Protein AF-A0A933DMK9-F1 (afdb_monomer)

Foldseek 3Di:
DVVVVVVVVVVVVVVCVVVVVVNVVVVVVVVVVVVVVVVVVVVVVVVVVVVVVVLVPDDDDDDDDPPDDPVVVVVVLVVQVPDPSHPHDDDADPVNVVVVVCVVCVVVD

Sequence (109 aa):
MLTVLTRIINYGLKSFWRNGLLSTATVAIMVLALMVFGSLIIFRVVTHEAVTSIKDKIDISVYFKSSVPEDEILAVKRSLESLAEVRSVDYISSDEALLIFRERHKEDS

pLDDT: mean 89.94, std 6.22, range [54.59, 98.19]

Mean predicted aligned error: 9.83 Å

Structure (mmCIF, N/CA/C/O backbone):
data_AF-A0A933DMK9-F1
#
_entry.id   AF-A0A933DMK9-F1
#
loop_
_atom_site.group_PDB
_atom_site.id
_atom_site.type_symbol
_atom_site.label_atom_id
_atom_site.label_alt_id
_atom_site.label_comp_id
_atom_site.label_asym_id
_atom_site.label_entity_id
_atom_site.label_seq_id
_atom_site.pdbx_PDB_ins_code
_atom_site.Cartn_x
_atom_site.Cartn_y
_atom_site.Cartn_z
_atom_site.occupancy
_atom_site.B_iso_or_equiv
_atom_site.auth_seq_id
_atom_site.auth_comp_id
_atom_site.auth_asym_id
_atom_site.auth_atom_id
_atom_site.pdbx_PDB_model_num
ATOM 1 N N . MET A 1 1 ? 11.303 -8.561 -49.631 1.00 69.50 1 MET A N 1
ATOM 2 C CA . MET A 1 1 ? 10.941 -7.864 -48.371 1.00 69.50 1 MET A CA 1
ATOM 3 C C . MET A 1 1 ? 11.893 -8.190 -47.226 1.00 69.50 1 MET A C 1
ATOM 5 O O . MET A 1 1 ? 12.458 -7.256 -46.675 1.00 69.50 1 MET A O 1
ATOM 9 N N . LEU A 1 2 ? 12.136 -9.468 -46.905 1.00 79.69 2 LEU A N 1
ATOM 10 C CA . LEU A 1 2 ? 13.014 -9.866 -45.789 1.00 79.69 2 LEU A CA 1
ATOM 11 C C . LEU A 1 2 ? 14.438 -9.280 -45.889 1.00 79.69 2 LEU A C 1
ATOM 13 O O . LEU A 1 2 ? 14.952 -8.724 -44.928 1.00 79.69 2 LEU A O 1
ATOM 17 N N . THR A 1 3 ? 15.028 -9.299 -47.087 1.00 87.75 3 THR A N 1
ATOM 18 C CA . THR A 1 3 ? 16.374 -8.760 -47.355 1.00 87.75 3 THR A CA 1
ATOM 19 C C . THR A 1 3 ? 16.490 -7.256 -47.108 1.00 87.75 3 THR A C 1
ATOM 21 O O . THR A 1 3 ? 17.533 -6.785 -46.662 1.00 87.75 3 THR A O 1
ATOM 24 N N . VAL A 1 4 ? 15.423 -6.495 -47.360 1.00 90.69 4 VAL A N 1
ATOM 25 C CA . VAL A 1 4 ? 15.387 -5.045 -47.120 1.00 90.69 4 VAL A CA 1
ATOM 26 C C . VAL A 1 4 ? 15.361 -4.765 -45.619 1.00 90.69 4 VAL A C 1
ATOM 28 O O . VAL A 1 4 ? 16.130 -3.931 -45.148 1.00 90.69 4 VAL A O 1
ATOM 31 N N . LEU A 1 5 ? 14.554 -5.515 -44.863 1.00 91.12 5 LEU A N 1
ATOM 32 C CA . LEU A 1 5 ? 14.469 -5.397 -43.407 1.00 91.12 5 LEU A CA 1
ATOM 33 C C . LEU A 1 5 ? 15.806 -5.732 -42.730 1.00 91.12 5 LEU A C 1
ATOM 35 O O . LEU A 1 5 ? 16.308 -4.938 -41.936 1.00 91.12 5 LEU A O 1
ATOM 39 N N . THR A 1 6 ? 16.433 -6.852 -43.100 1.00 92.06 6 THR A N 1
ATOM 40 C CA . THR A 1 6 ? 17.753 -7.239 -42.574 1.00 92.06 6 THR A CA 1
ATOM 41 C C . THR A 1 6 ? 18.807 -6.179 -42.879 1.00 92.06 6 THR A C 1
ATOM 43 O O . THR A 1 6 ? 19.645 -5.859 -42.037 1.00 92.06 6 THR A O 1
ATOM 46 N N . ARG A 1 7 ? 18.752 -5.581 -44.075 1.00 90.88 7 ARG A N 1
ATOM 47 C CA . ARG A 1 7 ? 19.686 -4.531 -44.475 1.00 90.88 7 ARG A CA 1
ATOM 48 C C . ARG A 1 7 ? 19.502 -3.263 -43.638 1.00 90.88 7 ARG A C 1
ATOM 50 O O . ARG A 1 7 ? 20.497 -2.692 -43.205 1.00 90.88 7 ARG A O 1
ATOM 57 N N . ILE A 1 8 ? 18.261 -2.852 -43.368 1.00 92.44 8 ILE A N 1
ATOM 58 C CA . ILE A 1 8 ? 17.947 -1.689 -42.520 1.00 92.44 8 ILE A CA 1
ATOM 59 C C . ILE A 1 8 ? 18.456 -1.902 -41.089 1.00 92.44 8 ILE A C 1
ATOM 61 O O . ILE A 1 8 ? 19.130 -1.023 -40.556 1.00 92.44 8 ILE A O 1
ATOM 65 N N . ILE A 1 9 ? 18.208 -3.076 -40.499 1.00 91.94 9 ILE A N 1
ATOM 66 C CA . ILE A 1 9 ? 18.684 -3.416 -39.148 1.00 91.94 9 ILE A CA 1
ATOM 67 C C . ILE A 1 9 ? 20.219 -3.383 -39.091 1.00 91.94 9 ILE A C 1
ATOM 69 O O . ILE A 1 9 ? 20.789 -2.738 -38.211 1.00 91.94 9 ILE A O 1
ATOM 73 N N . ASN A 1 10 ? 20.897 -3.991 -40.070 1.00 91.25 10 ASN A N 1
ATOM 74 C CA . ASN A 1 10 ? 22.361 -3.983 -40.149 1.00 91.25 10 ASN A CA 1
ATOM 75 C C . ASN A 1 10 ? 22.940 -2.570 -40.303 1.00 91.25 10 ASN A C 1
ATOM 77 O O . ASN A 1 10 ? 23.934 -2.238 -39.657 1.00 91.25 10 ASN A O 1
ATOM 81 N N . TYR A 1 11 ? 22.329 -1.715 -41.130 1.00 89.25 11 TYR A N 1
ATOM 82 C CA . TYR A 1 11 ? 22.755 -0.319 -41.253 1.00 89.25 11 TYR A CA 1
ATOM 83 C C . TYR A 1 11 ? 22.503 0.479 -39.970 1.00 89.25 11 TYR A C 1
ATOM 85 O O . TYR A 1 11 ? 23.359 1.275 -39.583 1.00 89.25 11 TYR A O 1
ATOM 93 N N . GLY A 1 12 ? 21.382 0.237 -39.284 1.00 85.50 12 GLY A N 1
ATOM 94 C CA . GLY A 1 12 ? 21.073 0.835 -37.985 1.00 85.50 12 GLY A CA 1
ATOM 95 C C . GLY A 1 12 ? 22.118 0.482 -36.925 1.00 85.50 12 GLY A C 1
ATOM 96 O O . GLY A 1 12 ? 22.705 1.380 -36.326 1.00 85.50 12 GLY A O 1
ATOM 97 N N . LEU A 1 13 ? 22.436 -0.808 -36.772 1.00 86.31 13 LEU A N 1
ATOM 98 C CA . LEU A 1 13 ? 23.479 -1.303 -35.861 1.00 86.31 13 LEU A CA 1
ATOM 99 C C . LEU A 1 13 ? 24.862 -0.734 -36.198 1.00 86.31 13 LEU A C 1
ATOM 101 O O . LEU A 1 13 ? 25.586 -0.284 -35.312 1.00 86.31 13 LEU A O 1
ATOM 105 N N . LYS A 1 14 ? 25.222 -0.689 -37.486 1.00 86.94 14 LYS A N 1
ATOM 106 C CA . LYS A 1 14 ? 26.503 -0.122 -37.929 1.00 86.94 14 LYS A CA 1
ATOM 107 C C . LYS A 1 14 ? 26.596 1.382 -37.645 1.00 86.94 14 LYS A C 1
ATOM 109 O O . LYS A 1 14 ? 27.660 1.871 -37.272 1.00 86.94 14 LYS A O 1
ATOM 114 N N . SER A 1 15 ? 25.491 2.113 -37.799 1.00 84.38 15 SER A N 1
ATOM 115 C CA . SER A 1 15 ? 25.407 3.538 -37.457 1.00 84.38 15 SER A CA 1
ATOM 116 C C . SER A 1 15 ? 25.507 3.772 -35.948 1.00 84.38 15 SER A C 1
ATOM 118 O O . SER A 1 15 ? 26.206 4.690 -35.522 1.00 84.38 15 SER A O 1
ATOM 120 N N . PHE A 1 16 ? 24.871 2.909 -35.151 1.00 85.31 16 PHE A N 1
ATOM 121 C CA . PHE A 1 16 ? 24.927 2.935 -33.690 1.00 85.31 16 PHE A CA 1
ATOM 122 C C . PHE A 1 16 ? 26.354 2.699 -33.179 1.00 85.31 16 PHE A C 1
ATOM 124 O O . PHE A 1 16 ? 26.848 3.465 -32.359 1.00 85.31 16 PHE A O 1
ATOM 131 N N . TRP A 1 17 ? 27.060 1.705 -33.732 1.00 83.12 17 TRP A N 1
ATOM 132 C CA . TRP A 1 17 ? 28.457 1.429 -33.381 1.00 83.12 17 TRP A CA 1
ATOM 133 C C . TRP A 1 17 ? 29.392 2.584 -33.761 1.00 83.12 17 TRP A C 1
ATOM 135 O O . TRP A 1 17 ? 30.281 2.954 -32.998 1.00 83.12 17 TRP A O 1
ATOM 145 N N . ARG A 1 18 ? 29.182 3.196 -34.935 1.00 86.94 18 ARG A N 1
ATOM 146 C CA . ARG A 1 18 ? 30.000 4.326 -35.402 1.00 86.94 18 ARG A CA 1
ATOM 147 C C . ARG A 1 18 ? 29.774 5.604 -34.586 1.00 86.94 18 ARG A C 1
ATOM 149 O O . ARG A 1 18 ? 30.701 6.390 -34.446 1.00 86.94 18 ARG A O 1
ATOM 156 N N . ASN A 1 19 ? 28.574 5.796 -34.037 1.00 86.56 19 ASN A N 1
ATOM 157 C CA . ASN A 1 19 ? 28.210 6.936 -33.188 1.00 86.56 19 ASN A CA 1
ATOM 158 C C . ASN A 1 19 ? 28.087 6.543 -31.705 1.00 86.56 19 ASN A C 1
ATOM 160 O O . ASN A 1 19 ? 27.259 7.096 -30.979 1.00 86.56 19 ASN A O 1
ATOM 164 N N . GLY A 1 20 ? 28.910 5.589 -31.255 1.00 82.25 20 GLY A N 1
ATOM 165 C CA . GLY A 1 20 ? 28.742 4.901 -29.974 1.00 82.25 20 GLY A CA 1
ATOM 166 C C . GLY A 1 20 ? 28.560 5.818 -28.762 1.00 82.25 20 GLY A C 1
ATOM 167 O O . GLY A 1 20 ? 27.702 5.538 -27.933 1.00 82.25 20 GLY A O 1
ATOM 168 N N . LEU A 1 21 ? 29.282 6.942 -28.671 1.00 87.19 21 LEU A N 1
ATOM 169 C CA . LEU A 1 21 ? 29.159 7.877 -27.541 1.00 87.19 21 LEU A CA 1
ATOM 170 C C . LEU A 1 21 ? 27.774 8.533 -27.463 1.00 87.19 21 LEU A C 1
ATOM 172 O O . LEU A 1 21 ? 27.115 8.466 -26.427 1.00 87.19 21 LEU A O 1
ATOM 176 N N . LEU A 1 22 ? 27.316 9.133 -28.566 1.00 89.25 22 LEU A N 1
ATOM 177 C CA . LEU A 1 22 ? 26.024 9.819 -28.611 1.00 89.25 22 LEU A CA 1
ATOM 178 C C . LEU A 1 22 ? 24.875 8.820 -28.451 1.00 89.25 22 LEU A C 1
ATOM 180 O O . LEU A 1 22 ? 23.964 9.037 -27.658 1.00 89.25 22 LEU A O 1
ATOM 184 N N . SER A 1 23 ? 24.955 7.694 -29.157 1.00 90.25 23 SER A N 1
ATOM 185 C CA . SER A 1 23 ? 23.958 6.632 -29.086 1.00 90.25 23 SER A CA 1
ATOM 186 C C . SER A 1 23 ? 23.847 6.019 -27.685 1.00 90.25 23 SER A C 1
ATOM 188 O O . SER A 1 23 ? 22.736 5.802 -27.204 1.00 90.25 23 SER A O 1
ATOM 190 N N . THR A 1 24 ? 24.971 5.808 -26.992 1.00 89.50 24 THR A N 1
ATOM 191 C CA . THR A 1 24 ? 24.973 5.318 -25.603 1.00 89.50 24 THR A CA 1
ATOM 192 C C . THR A 1 24 ? 24.352 6.338 -24.656 1.00 89.50 24 THR A C 1
ATOM 194 O O . THR A 1 24 ? 23.523 5.962 -23.831 1.00 89.50 24 THR A O 1
ATOM 197 N N . ALA A 1 25 ? 24.682 7.627 -24.800 1.00 92.88 25 ALA A N 1
ATOM 198 C CA . ALA A 1 25 ? 24.095 8.684 -23.978 1.00 92.88 25 ALA A CA 1
ATOM 199 C C . ALA A 1 25 ? 22.566 8.743 -24.134 1.00 92.88 25 ALA A C 1
ATOM 201 O O . ALA A 1 25 ? 21.841 8.783 -23.141 1.00 92.88 25 ALA A O 1
ATOM 202 N N . THR A 1 26 ? 22.054 8.671 -25.366 1.00 92.62 26 THR A N 1
ATOM 203 C CA . THR A 1 26 ? 20.606 8.658 -25.616 1.00 92.62 26 THR A CA 1
ATOM 204 C C . THR A 1 26 ? 19.930 7.420 -25.026 1.00 92.62 26 THR A C 1
ATOM 206 O O . THR A 1 26 ? 18.884 7.546 -24.392 1.00 92.62 26 THR A O 1
ATOM 209 N N . VAL A 1 27 ? 20.520 6.229 -25.183 1.00 93.38 27 VAL A N 1
ATOM 210 C CA . VAL A 1 27 ? 19.970 4.998 -24.589 1.00 93.38 27 VAL A CA 1
ATOM 211 C C . VAL A 1 27 ? 19.973 5.074 -23.066 1.00 93.38 27 VAL A C 1
ATOM 213 O O . VAL A 1 27 ? 18.966 4.733 -22.455 1.00 93.38 27 VAL A O 1
ATOM 216 N N . ALA A 1 28 ? 21.041 5.581 -22.449 1.00 95.06 28 ALA A N 1
ATOM 217 C CA . ALA A 1 28 ? 21.103 5.761 -21.003 1.00 95.06 28 ALA A CA 1
ATOM 218 C C . ALA A 1 28 ? 19.988 6.691 -20.498 1.00 95.06 28 ALA A C 1
ATOM 220 O O . ALA A 1 28 ? 19.300 6.350 -19.540 1.00 95.06 28 ALA A O 1
ATOM 221 N N . ILE A 1 29 ? 19.747 7.817 -21.178 1.00 96.75 29 ILE A N 1
ATOM 222 C CA . ILE A 1 29 ? 18.656 8.740 -20.828 1.00 96.75 29 ILE A CA 1
ATOM 223 C C . ILE A 1 29 ? 17.292 8.049 -20.946 1.00 96.75 29 ILE A C 1
ATOM 225 O O . ILE A 1 29 ? 16.470 8.170 -20.039 1.00 96.75 29 ILE A O 1
ATOM 229 N N . MET A 1 30 ? 17.050 7.291 -22.021 1.00 97.19 30 MET A N 1
ATOM 230 C CA . MET A 1 30 ? 15.799 6.538 -22.179 1.00 97.19 30 MET A CA 1
ATOM 231 C C . MET A 1 30 ? 15.620 5.486 -21.081 1.00 97.19 30 MET A C 1
ATOM 233 O O . MET A 1 30 ? 14.531 5.362 -20.527 1.00 97.19 30 MET A O 1
ATOM 237 N N . VAL A 1 31 ? 16.681 4.754 -20.736 1.00 97.56 31 VAL A N 1
ATOM 238 C CA . VAL A 1 31 ? 16.657 3.759 -19.656 1.00 97.56 31 VAL A CA 1
ATOM 239 C C . VAL A 1 31 ? 16.347 4.428 -18.321 1.00 97.56 31 VAL A C 1
ATOM 241 O O . VAL A 1 31 ? 15.474 3.951 -17.605 1.00 97.56 31 VAL A O 1
ATOM 244 N N . LEU A 1 32 ? 16.993 5.552 -18.004 1.00 97.75 32 LEU A N 1
ATOM 245 C CA . LEU A 1 32 ? 16.717 6.308 -16.781 1.00 97.75 32 LEU A CA 1
ATOM 246 C C . LEU A 1 32 ? 15.267 6.804 -16.739 1.00 97.75 32 LEU A C 1
ATOM 248 O O . LEU A 1 32 ? 14.606 6.657 -15.715 1.00 97.75 32 LEU A O 1
ATOM 252 N N . ALA A 1 33 ? 14.742 7.329 -17.848 1.00 97.62 33 ALA A N 1
ATOM 253 C CA . ALA A 1 33 ? 13.352 7.773 -17.929 1.00 97.62 33 ALA A CA 1
ATOM 254 C C . ALA A 1 33 ? 12.365 6.618 -17.685 1.00 97.62 33 ALA A C 1
ATOM 256 O O . ALA A 1 33 ? 11.429 6.755 -16.897 1.00 97.62 33 ALA A O 1
ATOM 257 N N . LEU A 1 34 ? 12.601 5.459 -18.307 1.00 97.81 34 LEU A N 1
ATOM 258 C CA . LEU A 1 34 ? 11.792 4.257 -18.088 1.00 97.81 34 LEU A CA 1
ATOM 259 C C . LEU A 1 34 ? 11.929 3.724 -16.662 1.00 97.81 34 LEU A C 1
ATOM 261 O O . LEU A 1 34 ? 10.947 3.260 -16.091 1.00 97.81 34 LEU A O 1
ATOM 265 N N . MET A 1 35 ? 13.117 3.815 -16.071 1.00 98.00 35 MET A N 1
ATOM 266 C CA . MET A 1 35 ? 13.367 3.396 -14.696 1.00 98.00 35 MET A CA 1
ATOM 267 C C . MET A 1 35 ? 12.614 4.281 -13.700 1.00 98.00 35 MET A C 1
ATOM 269 O O . MET A 1 35 ? 12.008 3.757 -12.770 1.00 98.00 35 MET A O 1
ATOM 273 N N . VAL A 1 36 ? 12.584 5.598 -13.922 1.00 98.19 36 VAL A N 1
ATOM 274 C CA . VAL A 1 36 ? 11.768 6.531 -13.129 1.00 98.19 36 VAL A CA 1
ATOM 275 C C . VAL A 1 36 ? 10.280 6.232 -13.307 1.00 98.19 36 VAL A C 1
ATOM 277 O O . VAL A 1 36 ? 9.540 6.163 -12.333 1.00 98.19 36 VAL A O 1
ATOM 280 N N . PHE A 1 37 ? 9.820 6.000 -14.536 1.00 97.75 37 PHE A N 1
ATOM 281 C CA . PHE A 1 37 ? 8.416 5.665 -14.769 1.00 97.75 37 PHE A CA 1
ATOM 282 C C . PHE A 1 37 ? 8.020 4.339 -14.097 1.00 97.75 37 PHE A C 1
ATOM 284 O O . PHE A 1 37 ? 6.995 4.255 -13.421 1.00 97.75 37 PHE A O 1
ATOM 291 N N . GLY A 1 38 ? 8.862 3.313 -14.224 1.00 97.69 38 GLY A N 1
ATOM 292 C CA . GLY A 1 38 ? 8.670 2.020 -13.573 1.00 97.69 38 GLY A CA 1
ATOM 293 C C . GLY A 1 38 ? 8.706 2.119 -12.048 1.00 97.69 38 GLY A C 1
ATOM 294 O O . GLY A 1 38 ? 7.869 1.513 -11.379 1.00 97.69 38 GLY A O 1
ATOM 295 N N . SER A 1 39 ? 9.612 2.924 -11.485 1.00 97.69 39 SER A N 1
ATOM 296 C CA . SER A 1 39 ? 9.695 3.112 -10.035 1.00 97.69 39 SER A CA 1
ATOM 297 C C . SER A 1 39 ? 8.449 3.792 -9.475 1.00 97.69 39 SER A C 1
ATOM 299 O O . SER A 1 39 ? 7.982 3.387 -8.415 1.00 97.69 39 SER A O 1
ATOM 301 N N . LEU A 1 40 ? 7.844 4.739 -10.200 1.00 97.94 40 LEU A N 1
ATOM 302 C CA . LEU A 1 40 ? 6.575 5.358 -9.803 1.00 97.94 40 LEU A CA 1
ATOM 303 C C . LEU A 1 40 ? 5.423 4.345 -9.744 1.00 97.94 40 LEU A C 1
ATOM 305 O O . LEU A 1 40 ? 4.607 4.393 -8.822 1.00 97.94 40 LEU A O 1
ATOM 309 N N . ILE A 1 41 ? 5.365 3.406 -10.693 1.00 97.56 41 ILE A N 1
ATOM 310 C CA . ILE A 1 41 ? 4.357 2.336 -10.684 1.00 97.56 41 ILE A CA 1
ATOM 311 C C . ILE A 1 41 ? 4.551 1.437 -9.460 1.00 97.56 41 ILE A C 1
ATOM 313 O O . ILE A 1 41 ? 3.593 1.181 -8.730 1.00 97.56 41 ILE A O 1
ATOM 317 N N . ILE A 1 42 ? 5.785 0.996 -9.205 1.00 97.88 42 ILE A N 1
ATOM 318 C CA . ILE A 1 42 ? 6.106 0.156 -8.042 1.00 97.88 42 ILE A CA 1
ATOM 319 C C . ILE A 1 42 ? 5.788 0.904 -6.742 1.00 97.88 42 ILE A C 1
ATOM 321 O O . ILE A 1 42 ? 5.138 0.355 -5.855 1.00 97.88 42 ILE A O 1
ATOM 325 N N . PHE A 1 43 ? 6.177 2.176 -6.644 1.00 97.88 43 PHE A N 1
ATOM 326 C CA . PHE A 1 43 ? 5.935 3.019 -5.475 1.00 97.88 43 PHE A CA 1
ATOM 327 C C . PHE A 1 43 ? 4.444 3.143 -5.144 1.00 97.88 43 PHE A C 1
ATOM 329 O O . PHE A 1 43 ? 4.060 3.074 -3.974 1.00 97.88 43 PHE A O 1
ATOM 336 N N . ARG A 1 44 ? 3.589 3.271 -6.167 1.00 96.81 44 ARG A N 1
ATOM 337 C CA . ARG A 1 44 ? 2.132 3.285 -5.998 1.00 96.81 44 ARG A CA 1
ATOM 338 C C . ARG A 1 44 ? 1.623 1.994 -5.360 1.00 96.81 44 ARG A C 1
ATOM 340 O O . ARG A 1 44 ? 0.825 2.069 -4.430 1.00 96.81 44 ARG A O 1
ATOM 347 N N . VAL A 1 45 ? 2.069 0.836 -5.848 1.00 96.88 45 VAL A N 1
ATOM 348 C CA . VAL A 1 45 ? 1.652 -0.471 -5.310 1.00 96.88 45 VAL A CA 1
ATOM 349 C C . VAL A 1 45 ? 2.110 -0.617 -3.862 1.00 96.88 45 VAL A C 1
ATOM 351 O O . VAL A 1 45 ? 1.293 -0.887 -2.990 1.00 96.88 45 VAL A O 1
ATOM 354 N N . VAL A 1 46 ? 3.388 -0.346 -3.586 1.00 97.25 46 VAL A N 1
ATOM 355 C CA . VAL A 1 46 ? 3.955 -0.457 -2.232 1.00 97.25 46 VAL A CA 1
ATOM 356 C C . VAL A 1 46 ? 3.228 0.453 -1.243 1.00 97.25 46 VAL A C 1
ATOM 358 O O . VAL A 1 46 ? 2.902 0.032 -0.138 1.00 97.25 46 VAL A O 1
ATOM 361 N N . THR A 1 47 ? 2.937 1.692 -1.641 1.00 96.50 47 THR A N 1
ATOM 362 C CA . THR A 1 47 ? 2.222 2.644 -0.782 1.00 96.50 47 THR A CA 1
ATOM 363 C C . THR A 1 47 ? 0.790 2.189 -0.515 1.00 96.50 47 THR A C 1
ATOM 365 O O . THR A 1 47 ? 0.310 2.310 0.609 1.00 96.50 47 THR A O 1
ATOM 368 N N . HIS A 1 48 ? 0.102 1.650 -1.525 1.00 95.12 48 HIS A N 1
ATOM 369 C CA . HIS A 1 48 ? -1.248 1.124 -1.349 1.00 95.12 48 HIS A CA 1
ATOM 370 C C . HIS A 1 48 ? -1.273 -0.039 -0.350 1.00 95.12 48 HIS A C 1
ATOM 372 O O . HIS A 1 48 ? -2.051 -0.003 0.600 1.00 95.12 48 HIS A O 1
ATOM 378 N N . GL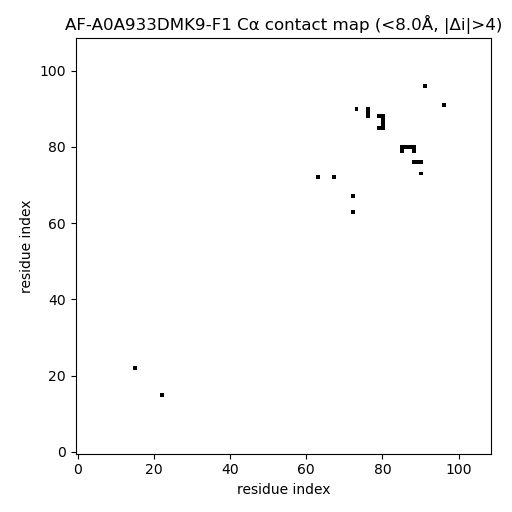U A 1 49 ? -0.367 -1.005 -0.508 1.00 94.00 49 GLU A N 1
ATOM 379 C CA . GLU A 1 49 ? -0.236 -2.143 0.407 1.00 94.00 49 GLU A CA 1
ATOM 380 C C . GLU A 1 49 ? 0.133 -1.710 1.829 1.0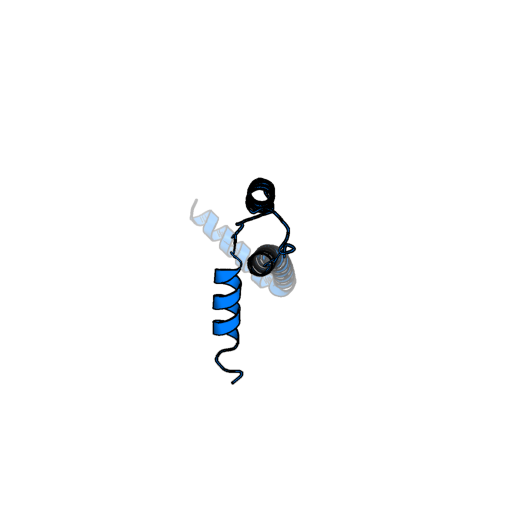0 94.00 49 GLU A C 1
ATOM 382 O O . GLU A 1 49 ? -0.429 -2.216 2.802 1.00 94.00 49 GLU A O 1
ATOM 387 N N . ALA A 1 50 ? 1.029 -0.728 1.971 1.00 92.62 50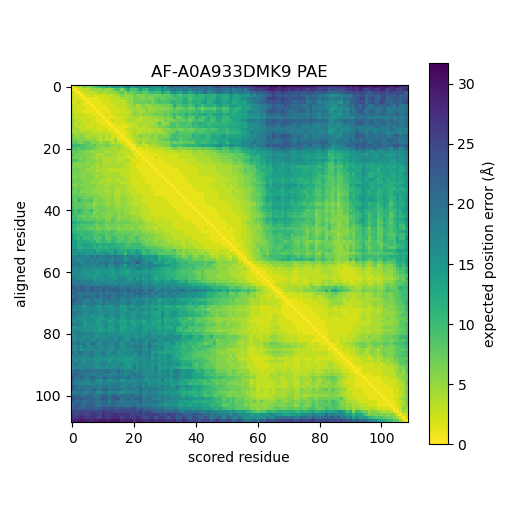 ALA A N 1
ATOM 388 C CA . ALA A 1 50 ? 1.394 -0.179 3.274 1.00 92.62 50 ALA A CA 1
ATOM 389 C C . ALA A 1 50 ? 0.184 0.450 3.985 1.00 92.62 50 ALA A C 1
ATOM 391 O O . ALA A 1 50 ? -0.032 0.205 5.170 1.00 92.62 50 ALA A O 1
ATOM 392 N N . VAL A 1 51 ? -0.635 1.222 3.263 1.00 91.31 51 VAL A N 1
ATOM 393 C CA . VAL A 1 51 ? -1.858 1.825 3.815 1.00 91.31 51 VAL A CA 1
ATOM 3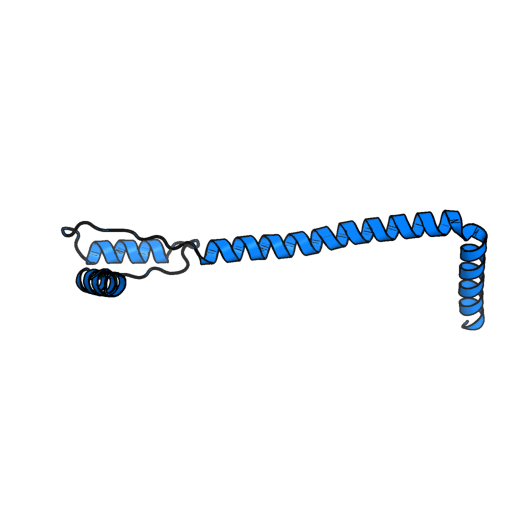94 C C . VAL A 1 51 ? -2.873 0.754 4.210 1.00 91.31 51 VAL A C 1
ATOM 396 O O . VAL A 1 51 ? -3.427 0.829 5.305 1.00 91.31 51 VAL A O 1
ATOM 399 N N . THR A 1 52 ? -3.113 -0.243 3.359 1.00 88.00 52 THR A N 1
ATOM 400 C CA . THR A 1 52 ? -4.049 -1.340 3.655 1.00 88.00 52 THR A CA 1
ATOM 401 C C . THR A 1 52 ? -3.598 -2.137 4.879 1.00 88.00 52 THR A C 1
ATOM 403 O O . THR A 1 52 ? -4.385 -2.350 5.796 1.00 88.00 52 THR A O 1
ATOM 406 N N . SER A 1 53 ? -2.303 -2.449 4.970 1.00 86.88 53 SER A N 1
ATOM 407 C CA . SER A 1 53 ? -1.722 -3.160 6.115 1.00 86.88 53 SER A CA 1
ATOM 408 C C . SER A 1 53 ? -1.857 -2.395 7.434 1.00 86.88 53 SER A C 1
ATOM 410 O O . SER A 1 53 ? -1.959 -3.009 8.494 1.00 86.88 53 SER A O 1
ATOM 412 N N . ILE A 1 54 ? -1.821 -1.057 7.397 1.00 86.50 54 ILE A N 1
ATOM 413 C CA . ILE A 1 54 ? -2.070 -0.228 8.583 1.00 86.50 54 ILE A CA 1
ATOM 414 C C . ILE A 1 54 ? -3.557 -0.248 8.936 1.00 86.50 54 ILE A C 1
ATOM 416 O O . ILE A 1 54 ? -3.886 -0.428 10.104 1.00 86.50 54 ILE A O 1
ATOM 420 N N . LYS A 1 55 ? -4.449 -0.098 7.948 1.00 82.56 55 LYS A N 1
ATOM 421 C CA . LYS A 1 55 ? -5.905 -0.122 8.163 1.00 82.56 55 LYS A CA 1
ATOM 422 C C . LYS A 1 55 ? -6.379 -1.419 8.818 1.00 82.56 55 LYS A C 1
ATOM 424 O O . LYS A 1 55 ? -7.203 -1.355 9.720 1.00 82.56 55 LYS A O 1
ATOM 429 N N . ASP A 1 56 ? -5.822 -2.561 8.422 1.00 80.81 56 ASP A N 1
ATOM 430 C CA . ASP A 1 56 ? -6.175 -3.871 8.987 1.00 80.81 56 ASP A CA 1
ATOM 431 C C . ASP A 1 56 ? -5.766 -4.056 10.460 1.00 80.81 56 ASP A C 1
ATOM 433 O O . ASP A 1 56 ? -6.211 -5.006 11.093 1.00 80.81 56 ASP A O 1
ATOM 437 N N . LYS A 1 57 ? -4.928 -3.171 11.017 1.00 80.81 57 LYS A N 1
ATOM 438 C CA . LYS A 1 57 ? -4.476 -3.226 12.420 1.00 80.81 57 LYS A CA 1
ATOM 439 C C . LYS A 1 57 ? -5.199 -2.240 13.342 1.00 80.81 57 LYS A C 1
ATOM 441 O O . LYS A 1 57 ? -4.805 -2.099 14.498 1.00 80.81 57 LYS A O 1
ATOM 446 N N . ILE A 1 58 ? -6.177 -1.490 12.833 1.00 82.75 58 ILE A N 1
ATOM 447 C CA . ILE A 1 58 ? -6.901 -0.496 13.6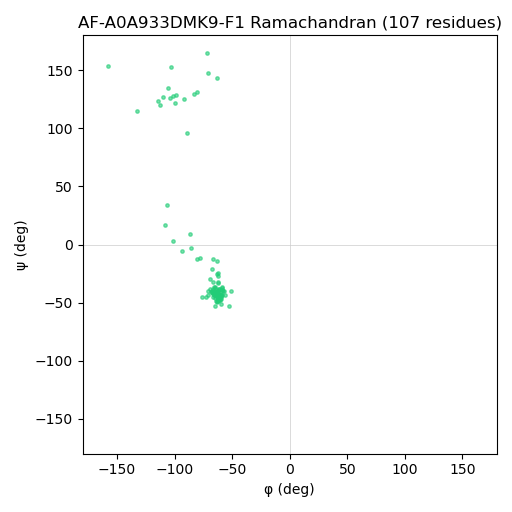30 1.00 82.75 58 ILE A CA 1
ATOM 448 C C . ILE A 1 58 ? -8.107 -1.173 14.281 1.00 82.75 58 ILE A C 1
ATOM 450 O O . ILE A 1 58 ? -9.175 -1.260 13.680 1.00 82.75 58 ILE A O 1
ATOM 454 N N . ASP A 1 59 ? -7.932 -1.592 15.532 1.00 85.19 59 ASP A N 1
ATOM 455 C CA . ASP A 1 59 ? -9.015 -2.053 16.401 1.00 85.19 59 ASP A CA 1
ATOM 456 C C . ASP A 1 59 ? -9.449 -0.921 17.346 1.00 85.19 59 ASP A C 1
ATOM 458 O O . ASP A 1 59 ? -8.622 -0.306 18.025 1.00 85.19 59 ASP A O 1
ATOM 462 N N . ILE A 1 60 ? -10.755 -0.635 17.407 1.00 86.81 60 ILE A N 1
ATOM 463 C CA . ILE A 1 60 ? -11.334 0.380 18.300 1.00 86.81 60 ILE A CA 1
ATOM 464 C C . ILE A 1 60 ? -12.230 -0.316 19.322 1.00 86.81 60 ILE A C 1
ATOM 466 O O . ILE A 1 60 ? -13.189 -0.991 18.961 1.00 86.81 60 ILE A O 1
ATOM 470 N N . SER A 1 61 ? -11.951 -0.114 20.610 1.00 89.75 61 SER A N 1
ATOM 471 C CA . SER A 1 61 ? -12.795 -0.608 21.703 1.00 89.75 61 SER A CA 1
ATOM 472 C C . SER A 1 61 ? -13.618 0.527 22.305 1.00 89.75 61 SER A C 1
ATOM 474 O O . SER A 1 61 ? -13.068 1.543 22.732 1.00 89.75 61 SER A O 1
ATOM 476 N N . VAL A 1 62 ? -14.937 0.341 22.374 1.00 89.94 62 VAL A N 1
ATOM 477 C CA . VAL A 1 62 ? -15.872 1.277 23.012 1.00 89.94 62 VAL A CA 1
ATOM 478 C C . VAL A 1 62 ? -16.409 0.640 24.287 1.00 89.94 62 VAL A C 1
ATOM 480 O O . VAL A 1 62 ? -16.921 -0.475 24.261 1.00 89.94 62 VAL A O 1
ATOM 483 N N . TYR A 1 63 ? -16.301 1.358 25.403 1.00 90.38 63 TYR A N 1
ATOM 484 C CA . TYR A 1 63 ? -16.750 0.885 26.710 1.00 90.38 63 TYR A CA 1
ATOM 485 C C . TYR A 1 63 ? -18.040 1.591 27.120 1.00 90.38 63 TYR A C 1
ATOM 487 O O . TYR A 1 63 ? -18.147 2.816 27.032 1.00 90.38 63 TYR A O 1
ATOM 495 N N . PHE A 1 64 ? -18.998 0.817 27.619 1.00 90.69 64 PHE A N 1
ATOM 496 C CA . PHE A 1 64 ? -20.264 1.321 28.140 1.00 90.69 64 PHE A CA 1
ATOM 497 C C . PHE A 1 64 ? -20.260 1.317 29.669 1.00 90.69 64 PHE A C 1
ATOM 499 O O . PHE A 1 64 ? -19.578 0.520 30.313 1.00 90.69 64 PHE A O 1
ATOM 506 N N . LYS A 1 65 ? -21.037 2.222 30.272 1.00 90.62 65 LYS A N 1
ATOM 507 C CA . LYS A 1 65 ? -21.292 2.184 31.718 1.00 90.62 65 LYS A CA 1
ATOM 508 C C . LYS A 1 65 ? -22.197 0.991 32.037 1.00 90.62 65 LYS A C 1
ATOM 510 O O . LYS A 1 65 ? -23.108 0.698 31.273 1.00 90.62 65 LYS A O 1
ATOM 515 N N . SER A 1 66 ? -22.026 0.382 33.211 1.00 85.69 66 SER A N 1
ATOM 516 C CA . SER A 1 66 ? -22.825 -0.784 33.635 1.00 85.69 66 SER A CA 1
ATOM 517 C C . SER A 1 66 ? -24.330 -0.507 33.789 1.00 85.69 66 SER A C 1
ATOM 519 O O . SER A 1 66 ? -25.108 -1.444 33.905 1.00 85.69 66 SER A O 1
ATOM 521 N N . SER A 1 67 ? -24.744 0.763 33.826 1.00 88.06 67 SER A N 1
ATOM 522 C CA . SER A 1 67 ? -26.148 1.178 33.924 1.00 88.06 67 SER A CA 1
ATOM 523 C C . SER A 1 67 ? -26.871 1.265 32.574 1.00 88.06 67 SER A C 1
ATOM 525 O O . SER A 1 67 ? -28.038 1.645 32.554 1.00 88.06 67 SER A O 1
ATOM 527 N N . VAL A 1 68 ? -26.179 1.025 31.454 1.00 89.06 68 VAL A N 1
ATOM 528 C CA . VAL A 1 68 ? -26.755 1.152 30.106 1.00 89.06 68 VAL A CA 1
ATOM 529 C C . VAL A 1 68 ? -27.511 -0.135 29.747 1.00 89.06 68 VAL A C 1
ATOM 531 O O . VAL A 1 68 ? -26.933 -1.214 29.888 1.00 89.06 68 VAL A O 1
ATOM 534 N N . PRO A 1 69 ? -28.771 -0.053 29.277 1.00 91.75 69 PRO A N 1
ATOM 535 C CA . PRO A 1 69 ? -29.517 -1.218 28.809 1.00 91.75 69 PRO A CA 1
ATOM 536 C C . PRO A 1 69 ? -28.859 -1.874 27.591 1.00 91.75 69 PRO A C 1
ATOM 538 O O . PRO A 1 69 ? -28.375 -1.187 26.691 1.00 91.75 69 PRO A O 1
ATOM 541 N N . GLU A 1 70 ? -28.908 -3.204 27.516 1.00 88.88 70 GLU A N 1
ATOM 542 C CA . GLU A 1 70 ? -28.345 -3.962 26.390 1.00 88.88 70 GLU A CA 1
ATOM 543 C C . GLU A 1 70 ? -28.974 -3.565 25.044 1.00 88.88 70 GLU A C 1
ATOM 545 O O . GLU A 1 70 ? -28.266 -3.427 24.048 1.00 88.88 70 GLU A O 1
ATOM 550 N N . ASP A 1 71 ? -30.275 -3.265 25.028 1.00 90.44 71 ASP A N 1
ATOM 551 C CA . ASP A 1 71 ? -30.991 -2.817 23.830 1.00 90.44 71 ASP A CA 1
ATOM 552 C C . ASP A 1 71 ? -30.401 -1.531 23.223 1.00 90.44 71 ASP A C 1
ATOM 554 O O . ASP A 1 71 ? -30.308 -1.405 21.998 1.00 90.44 71 ASP A O 1
ATOM 558 N N . GLU A 1 72 ? -29.955 -0.586 24.060 1.00 91.44 72 GLU A N 1
ATOM 559 C CA . GLU A 1 72 ? -29.301 0.644 23.598 1.00 91.44 72 GLU A CA 1
ATOM 560 C C . GLU A 1 72 ? -27.917 0.348 23.008 1.00 91.44 72 GLU A C 1
ATOM 562 O O . GLU A 1 72 ? -27.541 0.912 21.978 1.00 91.44 72 GLU A O 1
ATOM 567 N N . ILE A 1 73 ? -27.176 -0.589 23.606 1.00 91.56 73 ILE A N 1
ATOM 568 C CA . ILE A 1 73 ? -25.865 -1.018 23.103 1.00 91.56 73 ILE A CA 1
ATOM 569 C C . ILE A 1 73 ? -26.017 -1.697 21.736 1.00 91.56 73 ILE A C 1
ATOM 571 O O . ILE A 1 73 ? -25.268 -1.403 20.801 1.00 91.56 73 ILE A O 1
ATOM 575 N N . LEU A 1 74 ? -27.026 -2.557 21.580 1.00 92.00 74 LEU A N 1
ATOM 576 C CA . LEU A 1 74 ? -27.335 -3.214 20.311 1.00 92.00 74 LEU A CA 1
ATOM 577 C C . LEU A 1 74 ? -27.812 -2.220 19.242 1.00 92.00 74 LEU A C 1
ATOM 579 O O . LEU A 1 74 ? -27.522 -2.412 18.059 1.00 92.00 74 LEU A O 1
ATOM 583 N N . ALA A 1 75 ? -28.499 -1.142 19.628 1.00 93.69 75 ALA A N 1
ATOM 584 C CA . ALA A 1 75 ? -28.843 -0.062 18.706 1.00 93.69 75 ALA A CA 1
ATOM 585 C C . ALA A 1 75 ? -27.586 0.661 18.188 1.00 93.69 75 ALA A C 1
ATOM 587 O O . ALA A 1 75 ? -27.461 0.883 16.9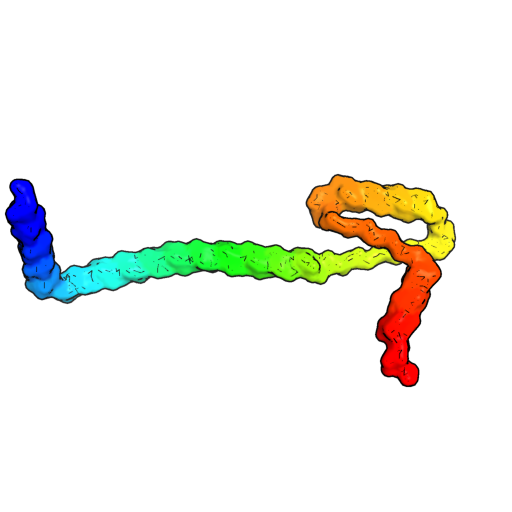81 1.00 93.69 75 ALA A O 1
ATOM 588 N N . VAL A 1 76 ? -26.622 0.955 19.069 1.00 92.50 76 VAL A N 1
ATOM 589 C CA . VAL A 1 76 ? -25.326 1.537 18.678 1.00 92.50 76 VAL A CA 1
ATOM 590 C C . VAL A 1 76 ? -24.546 0.583 17.773 1.00 92.50 76 VAL A C 1
ATOM 592 O O . VAL A 1 76 ? -24.035 1.022 16.745 1.00 92.50 76 VAL A O 1
ATOM 595 N N . LYS A 1 77 ? -24.515 -0.720 18.088 1.00 92.12 77 LYS A N 1
ATOM 596 C CA . LYS A 1 77 ? -23.895 -1.752 17.237 1.00 92.12 77 LYS A CA 1
ATOM 597 C C . LYS A 1 77 ? -24.432 -1.693 15.808 1.00 92.12 77 LYS A C 1
ATOM 599 O O . LYS A 1 77 ? -23.649 -1.544 14.879 1.00 92.12 77 LYS A O 1
ATOM 604 N N . ARG A 1 78 ? -25.758 -1.717 15.634 1.00 93.44 78 ARG A N 1
ATOM 605 C CA . ARG A 1 78 ? -26.398 -1.634 14.307 1.00 93.44 78 ARG A CA 1
ATOM 606 C C . ARG A 1 78 ? -26.075 -0.324 13.589 1.00 93.44 78 ARG A C 1
ATOM 608 O O . ARG A 1 78 ? -25.864 -0.323 12.381 1.00 93.44 78 ARG A O 1
ATOM 615 N N . SER A 1 79 ? -26.026 0.789 14.324 1.00 93.06 79 SER A N 1
ATOM 616 C CA . SER A 1 79 ? -25.639 2.079 13.751 1.00 93.06 79 SER A CA 1
ATOM 617 C C . SER A 1 79 ? -24.198 2.056 13.241 1.00 93.06 79 SER A C 1
ATOM 619 O O . SER A 1 79 ? -23.942 2.589 12.167 1.00 93.06 79 SER A O 1
ATOM 621 N N . LEU A 1 80 ? -23.271 1.435 13.973 1.00 92.81 80 LEU A N 1
ATOM 622 C CA . LEU A 1 80 ? -21.870 1.311 13.567 1.00 92.81 80 LEU A CA 1
ATOM 623 C C . LEU A 1 80 ? -21.694 0.341 12.393 1.00 92.81 80 LEU A C 1
ATOM 625 O O . LEU A 1 80 ? -20.958 0.653 11.467 1.00 92.81 80 LEU A O 1
ATOM 629 N N . GLU A 1 81 ? -22.413 -0.782 12.380 1.00 92.50 81 GLU A N 1
ATOM 630 C CA . GLU A 1 81 ? -22.417 -1.739 11.261 1.00 92.50 81 GLU A CA 1
ATOM 631 C C . GLU A 1 81 ? -22.952 -1.132 9.956 1.00 92.50 81 GLU A C 1
ATOM 633 O O . GLU A 1 81 ? -22.626 -1.608 8.872 1.00 92.50 81 GLU A O 1
ATOM 638 N N . SER A 1 82 ? -23.778 -0.084 10.046 1.00 93.12 82 SER A N 1
ATOM 639 C CA . SER A 1 82 ? -24.307 0.618 8.871 1.00 93.12 82 SER A CA 1
ATOM 640 C C . SER A 1 82 ? -23.313 1.589 8.221 1.00 93.12 82 SER A C 1
ATOM 642 O O . SER A 1 82 ? -23.568 2.066 7.114 1.00 93.12 82 SER A O 1
ATOM 644 N N . LEU A 1 83 ? -22.194 1.893 8.888 1.00 92.38 83 LEU A N 1
ATOM 645 C CA . LEU A 1 83 ? -21.165 2.793 8.370 1.00 92.38 83 LEU A CA 1
ATOM 646 C C . LEU A 1 83 ? -20.261 2.054 7.381 1.00 92.38 83 LEU A C 1
ATOM 648 O O . LEU A 1 83 ? -19.734 0.986 7.681 1.00 92.38 83 LEU A O 1
ATOM 652 N N . ALA A 1 84 ? -20.027 2.650 6.211 1.00 88.81 84 ALA A N 1
ATOM 653 C CA . ALA A 1 84 ? -19.197 2.048 5.164 1.00 88.81 84 ALA A CA 1
ATOM 654 C C . ALA A 1 84 ? -17.711 1.953 5.559 1.00 88.81 84 ALA A C 1
ATOM 656 O O . ALA A 1 84 ? -16.954 1.169 4.988 1.00 88.81 84 ALA A O 1
ATOM 657 N N . GLU A 1 85 ? -17.287 2.767 6.521 1.00 87.06 85 GLU A N 1
ATOM 658 C CA . GLU A 1 85 ? -15.932 2.815 7.060 1.00 87.06 85 GLU A CA 1
ATOM 659 C C . GLU A 1 85 ? 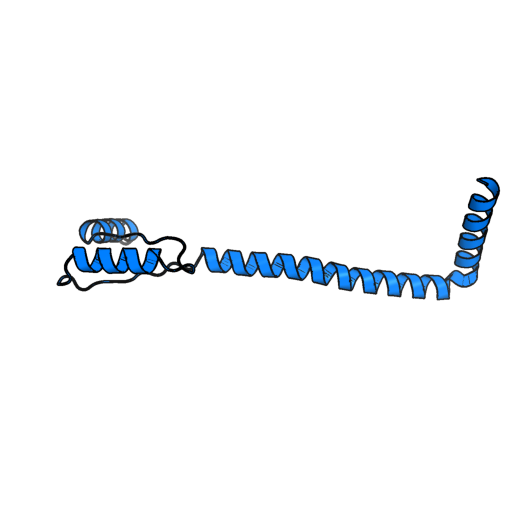-15.658 1.715 8.095 1.00 87.06 85 GLU A C 1
ATOM 661 O O . GLU A 1 85 ? -14.500 1.492 8.452 1.00 87.06 85 GLU A O 1
ATOM 666 N N . VAL A 1 86 ? -16.697 1.030 8.582 1.00 89.31 86 VAL A N 1
ATOM 667 C CA . VAL A 1 86 ? -16.593 -0.000 9.617 1.00 89.31 86 VAL A CA 1
ATOM 668 C C . VAL A 1 86 ? -16.624 -1.378 8.968 1.00 89.31 86 VAL A C 1
ATOM 670 O O . VAL A 1 86 ? -17.569 -1.748 8.280 1.00 89.31 86 VAL A O 1
ATOM 673 N N . ARG A 1 87 ? -15.570 -2.166 9.200 1.00 86.94 87 ARG A N 1
ATOM 674 C CA . ARG A 1 87 ? -15.458 -3.525 8.651 1.00 86.94 87 ARG A CA 1
ATOM 675 C C . ARG A 1 87 ? -16.325 -4.535 9.404 1.00 86.94 87 ARG A C 1
ATOM 677 O O . ARG A 1 87 ? -16.958 -5.381 8.780 1.00 86.94 87 ARG A O 1
ATOM 684 N N . SER A 1 88 ? -16.299 -4.481 10.731 1.00 89.69 88 SER A N 1
ATOM 685 C CA . SER A 1 88 ? -17.025 -5.387 11.620 1.00 89.69 88 SER A CA 1
ATOM 686 C C . SER A 1 88 ? -17.220 -4.737 12.986 1.00 89.69 88 SER A C 1
ATOM 688 O O . SER A 1 88 ? -16.439 -3.873 13.386 1.00 89.69 88 SER A O 1
ATOM 690 N N . VAL A 1 89 ? -18.271 -5.151 13.696 1.00 92.75 89 VAL A N 1
ATOM 691 C CA . VAL A 1 89 ? -18.555 -4.715 15.066 1.00 92.75 89 VAL A CA 1
ATOM 692 C C . VAL A 1 89 ? -18.876 -5.936 15.913 1.00 92.75 89 VAL A C 1
ATOM 694 O O . VAL A 1 89 ? -19.908 -6.583 15.720 1.00 92.75 89 VAL A O 1
ATOM 697 N N . ASP A 1 90 ? -18.019 -6.204 16.891 1.00 91.56 90 ASP A N 1
ATOM 698 C CA . ASP A 1 90 ? -18.202 -7.296 17.840 1.00 91.56 90 ASP A CA 1
ATOM 699 C C . ASP A 1 90 ? -18.741 -6.750 19.163 1.00 91.56 90 ASP A C 1
ATOM 701 O O . ASP A 1 90 ? -18.213 -5.793 19.732 1.00 91.56 90 ASP A O 1
ATOM 705 N N . TYR A 1 91 ? -19.833 -7.346 19.641 1.00 91.69 91 TYR A N 1
ATOM 706 C CA . TYR A 1 91 ? -20.365 -7.058 20.969 1.00 91.69 91 TYR A CA 1
ATOM 707 C C . TYR A 1 91 ? -19.753 -8.037 21.963 1.00 91.69 91 TYR A C 1
ATOM 709 O O . TYR A 1 91 ? -19.863 -9.243 21.772 1.00 91.69 91 TYR A O 1
ATOM 717 N N . ILE A 1 92 ? -19.146 -7.499 23.019 1.00 91.12 92 ILE A N 1
ATOM 718 C CA . ILE A 1 92 ? -18.566 -8.272 24.115 1.00 91.12 92 ILE A CA 1
ATOM 719 C C . ILE A 1 92 ? -19.402 -7.993 25.362 1.00 91.12 92 ILE A C 1
ATOM 721 O O . ILE A 1 92 ? -19.517 -6.845 25.800 1.00 91.12 92 ILE A O 1
ATOM 725 N N . SER A 1 93 ? -19.992 -9.044 25.928 1.00 90.31 93 SER A N 1
ATOM 726 C CA . SER A 1 93 ? -20.772 -8.936 27.166 1.00 90.31 93 SER A CA 1
ATOM 727 C C . SER A 1 93 ? -19.870 -8.689 28.383 1.00 90.31 93 SER A C 1
ATOM 729 O O . SER A 1 93 ? -18.659 -8.904 28.336 1.00 90.31 93 SER A O 1
ATOM 731 N N . SER A 1 94 ? -20.445 -8.263 29.512 1.00 87.69 94 SER A N 1
ATOM 732 C CA . SER A 1 94 ? -19.658 -8.037 30.740 1.00 87.69 94 SER A CA 1
ATOM 733 C C . SER A 1 94 ? -18.974 -9.316 31.247 1.00 87.69 94 SER A C 1
ATOM 735 O O . SER A 1 94 ? -17.820 -9.267 31.678 1.00 87.69 94 SER A O 1
ATOM 737 N N . ASP A 1 95 ? -19.652 -10.462 31.149 1.00 89.25 95 ASP A N 1
ATOM 738 C CA . ASP A 1 95 ? -19.108 -11.761 31.562 1.00 89.25 95 ASP A CA 1
ATOM 739 C C . ASP A 1 95 ? -17.970 -12.216 30.640 1.00 89.25 95 ASP A C 1
ATOM 741 O O . ASP A 1 95 ? -16.933 -12.702 31.096 1.00 89.25 95 ASP A O 1
ATOM 745 N N . GLU A 1 96 ? -18.131 -12.008 29.335 1.00 89.06 96 GLU A N 1
ATOM 746 C CA . GLU A 1 96 ? -17.106 -12.313 28.340 1.00 89.06 96 GLU A CA 1
ATOM 747 C C . GLU A 1 96 ? -15.886 -11.397 28.483 1.00 89.06 96 GLU A C 1
ATOM 749 O O . GLU A 1 96 ? -14.751 -11.871 28.457 1.00 89.06 96 GLU A O 1
ATOM 754 N N . ALA A 1 97 ? -16.096 -10.103 28.735 1.00 88.69 97 ALA A N 1
ATOM 755 C CA . ALA A 1 97 ? -15.021 -9.157 29.015 1.00 88.69 97 ALA A CA 1
ATOM 756 C C . ALA A 1 97 ? -14.207 -9.580 30.248 1.00 88.69 97 ALA A C 1
ATOM 758 O O . ALA A 1 97 ? -12.977 -9.492 30.237 1.00 88.69 97 ALA A O 1
ATOM 759 N N . LEU A 1 98 ? -14.871 -10.093 31.291 1.00 88.75 98 LEU A N 1
ATOM 760 C CA . LEU A 1 98 ? -14.209 -10.630 32.478 1.00 88.75 98 LEU A CA 1
ATOM 761 C C . LEU A 1 98 ? -13.391 -11.891 32.162 1.00 88.75 98 LEU A C 1
ATOM 763 O O . LEU A 1 98 ? -12.279 -12.037 32.673 1.00 88.75 98 LEU A O 1
ATOM 767 N N . LEU A 1 99 ? -13.910 -12.795 31.326 1.00 91.31 99 LEU A N 1
ATOM 768 C CA . LEU A 1 99 ? -13.173 -13.979 30.872 1.00 91.31 99 LEU A CA 1
ATOM 769 C C . LEU A 1 99 ? -11.933 -13.589 30.060 1.00 91.31 99 LEU A C 1
ATOM 771 O O . LEU A 1 99 ? -10.838 -14.054 30.370 1.00 91.31 99 LEU A O 1
ATOM 775 N N . ILE A 1 100 ? -12.078 -12.686 29.087 1.00 89.75 100 ILE A N 1
ATOM 776 C CA . ILE A 1 100 ? -10.966 -12.170 28.274 1.00 89.75 100 ILE A CA 1
ATOM 777 C C . ILE A 1 100 ? -9.921 -11.490 29.163 1.00 89.75 100 ILE A C 1
ATOM 779 O O . ILE A 1 100 ? -8.722 -11.699 28.978 1.00 89.75 100 ILE A O 1
ATOM 783 N N . PHE A 1 101 ? -10.357 -10.696 30.145 1.00 88.38 101 PHE A N 1
ATOM 784 C CA . PHE A 1 101 ? -9.461 -10.051 31.099 1.00 88.38 101 PHE A CA 1
ATOM 785 C C . PHE A 1 101 ? -8.661 -11.085 31.895 1.00 88.38 101 PHE A C 1
ATOM 787 O O . PHE A 1 101 ? -7.440 -10.974 31.975 1.00 88.38 101 PHE A O 1
ATOM 794 N N . ARG A 1 102 ? -9.327 -12.112 32.435 1.00 89.62 102 ARG A N 1
ATOM 795 C CA . ARG A 1 102 ? -8.665 -13.193 33.177 1.00 89.62 102 ARG A CA 1
ATOM 796 C C . ARG A 1 102 ? -7.666 -13.950 32.311 1.00 89.62 102 ARG A C 1
ATOM 798 O O . ARG A 1 102 ? -6.565 -14.193 32.781 1.00 89.62 102 ARG A O 1
ATOM 805 N N . GLU A 1 103 ? -8.018 -14.280 31.068 1.00 90.69 103 GLU A N 1
ATOM 806 C CA . GLU A 1 103 ? -7.109 -14.963 30.138 1.00 90.69 103 GLU A CA 1
ATOM 807 C C . GLU A 1 103 ? -5.863 -14.140 29.820 1.00 90.69 103 GLU A C 1
ATOM 809 O O . GLU A 1 103 ? -4.750 -14.656 29.894 1.00 90.69 103 GLU A O 1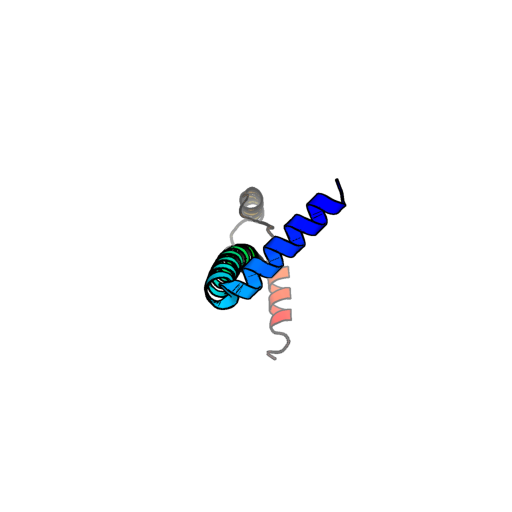
ATOM 814 N N . ARG A 1 104 ? -6.028 -12.845 29.522 1.00 87.94 104 ARG A N 1
ATOM 815 C CA . ARG A 1 104 ? -4.898 -11.958 29.203 1.00 87.94 104 ARG A CA 1
ATOM 816 C C . ARG A 1 104 ? -3.920 -11.774 30.365 1.00 87.94 104 ARG A C 1
ATOM 818 O O . ARG A 1 104 ? -2.761 -11.487 30.105 1.00 87.94 104 ARG A O 1
ATOM 825 N N . HIS A 1 105 ? -4.375 -11.946 31.607 1.00 88.81 105 HIS A N 1
ATOM 826 C CA . HIS A 1 105 ? -3.566 -11.757 32.817 1.00 88.81 105 HIS A CA 1
ATOM 827 C C . HIS A 1 105 ? -3.222 -13.080 33.522 1.00 88.81 105 HIS A C 1
ATOM 829 O O . HIS A 1 105 ? -2.819 -13.070 34.683 1.00 88.81 105 HIS A O 1
ATOM 835 N N . LYS A 1 106 ? -3.367 -14.234 32.852 1.00 84.00 106 LYS A N 1
ATOM 836 C CA . LYS A 1 106 ? -3.000 -15.536 33.440 1.00 84.00 106 LYS A CA 1
ATOM 837 C C . LYS A 1 106 ? -1.515 -15.669 33.775 1.00 84.00 106 LYS A C 1
ATOM 839 O O . LYS A 1 106 ? -1.182 -16.452 34.656 1.00 84.00 106 LYS A O 1
ATOM 844 N N . GLU A 1 107 ? -0.651 -14.949 33.066 1.00 77.12 107 GLU A N 1
ATOM 845 C CA . GLU A 1 107 ? 0.807 -14.993 33.253 1.00 77.12 107 GLU A CA 1
ATOM 846 C C . GLU A 1 107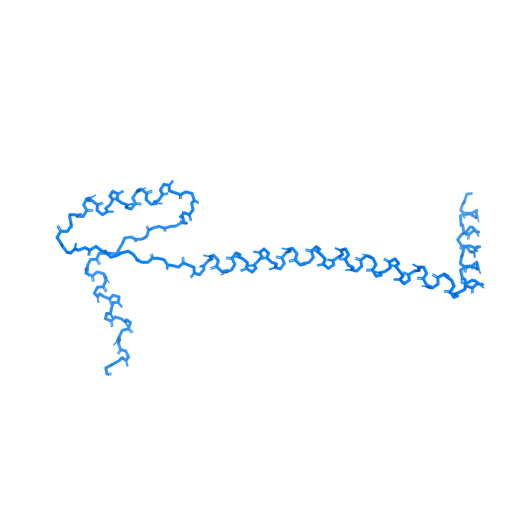 ? 1.329 -13.912 34.218 1.00 77.12 107 GLU A C 1
ATOM 848 O O . GLU A 1 107 ? 2.500 -13.942 34.583 1.00 77.12 107 GLU A O 1
ATOM 853 N N . ASP A 1 108 ? 0.466 -12.998 34.679 1.00 72.94 108 ASP A N 1
ATOM 854 C CA . ASP A 1 108 ? 0.814 -11.934 35.638 1.00 72.94 108 ASP A CA 1
ATOM 855 C C . ASP A 1 108 ? 0.699 -12.387 37.113 1.00 72.94 108 ASP A C 1
ATOM 857 O O . ASP A 1 108 ? 0.758 -11.561 38.027 1.00 72.94 108 ASP A O 1
ATOM 861 N N . SER A 1 109 ? 0.499 -13.689 37.364 1.00 54.59 109 SER A N 1
ATOM 862 C CA . SER A 1 109 ? 0.325 -14.287 38.703 1.00 54.59 109 SER A CA 1
ATOM 863 C C . SER A 1 109 ? 1.477 -15.200 39.107 1.00 54.59 109 SER A C 1
ATOM 865 O O . SER A 1 109 ? 1.816 -16.105 38.314 1.00 54.59 109 SER A O 1
#

Radius of gyration: 32.25 Å; Cα contacts (8 Å, |Δi|>4): 14; chains: 1; bounding box: 61×25×87 Å

Secondary structure (DSSP, 8-state):
-HHHHHHHHHHHHHHHHHTHHHHHHHHHHHHHHHHHHHHHHHHHHHHHHHHHHHHTT--------TTS-HHHHHHHHHHHHT-TT--------HHHHHHHHHHHTTT--

Solvent-accessible surface area (backbone atoms only — not comparable to full-atom values): 6635 Å² total; per-residue (Å²): 109,70,69,58,53,56,48,51,53,53,51,51,52,52,51,41,63,75,40,40,70,65,48,48,53,53,50,50,52,52,51,50,53,50,49,53,54,51,47,52,55,51,50,52,52,54,52,50,52,54,51,51,61,52,58,78,67,69,80,85,86,84,87,79,65,92,86,61,59,67,69,60,55,53,49,50,48,54,57,48,61,68,36,90,88,45,91,79,76,84,87,75,52,75,70,54,49,52,51,53,50,51,63,76,48,60,83,80,112